Protein AF-A0A0F9PMV6-F1 (afdb_monomer)

Organism: NCBI:txid412755

Secondary structure (DSSP, 8-state):
-PPPPTT-EEEE----STTS-GGGTT-EEEEEEEES-SSSS-BTTTB-EEEEE-TTS-EEEE-GGGEE-

Nearest PDB structures (foldseek):
  3jbp-assembly1_F  TM=8.117E-01  e=8.427E-03  Plasmodium falciparum 3D7
  8s8h-assembly1_E  TM=7.600E-01  e=1.071E-02  Kluyveromyces lactis NRRL Y-1140
  8bsi-assembly1_SE  TM=7.468E-01  e=2.072E-02  Giardia duodenalis
  8ovj-assembly1_SE  TM=7.531E-01  e=6.873E-02  Leishmania major strain Friedlin
  8b2l-assembly1_A1  TM=7.799E-01  e=1.252E-01  Nicotiana tabacum

Structure (mmCIF, N/CA/C/O backbone):
data_AF-A0A0F9PMV6-F1
#
_entry.id   AF-A0A0F9PMV6-F1
#
loop_
_atom_site.group_PDB
_atom_site.id
_atom_site.type_symbol
_atom_site.label_atom_id
_atom_site.label_alt_id
_atom_site.label_comp_id
_atom_site.label_asym_id
_atom_site.label_entity_id
_atom_si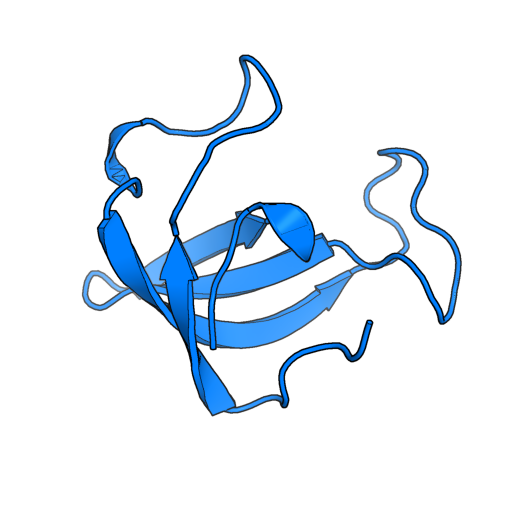te.label_seq_id
_atom_site.pdbx_PDB_ins_code
_atom_site.Cartn_x
_atom_site.Cartn_y
_atom_site.Cartn_z
_atom_site.occupancy
_atom_site.B_iso_or_equiv
_atom_site.auth_seq_id
_atom_site.auth_comp_id
_atom_site.auth_asym_id
_atom_site.auth_atom_id
_atom_site.pdbx_PDB_model_num
ATOM 1 N N . MET A 1 1 ? 15.621 -1.813 2.757 1.00 62.44 1 MET A N 1
ATOM 2 C CA . MET A 1 1 ? 14.426 -2.082 3.591 1.00 62.44 1 MET A CA 1
ATOM 3 C C . MET A 1 1 ? 13.650 -3.214 2.940 1.00 62.44 1 MET A C 1
ATOM 5 O O . MET A 1 1 ? 13.748 -3.347 1.729 1.00 62.44 1 MET A O 1
ATOM 9 N N . SER A 1 2 ? 12.961 -4.053 3.712 1.00 84.50 2 SER A N 1
ATOM 10 C CA . SER A 1 2 ? 12.116 -5.127 3.166 1.00 84.50 2 SER A CA 1
ATOM 11 C C . SER A 1 2 ? 10.802 -4.576 2.591 1.00 84.50 2 SER A C 1
ATOM 13 O O . SER A 1 2 ? 10.437 -3.432 2.866 1.00 84.50 2 SER A O 1
ATOM 15 N N . LEU A 1 3 ? 10.083 -5.391 1.820 1.00 90.00 3 LEU A N 1
ATOM 16 C CA . LEU A 1 3 ? 8.671 -5.177 1.491 1.00 90.00 3 LEU A CA 1
ATOM 17 C C . LEU A 1 3 ? 7.788 -5.910 2.519 1.00 90.00 3 LEU A C 1
ATOM 19 O O . LEU A 1 3 ? 8.235 -6.917 3.084 1.00 90.00 3 LEU A O 1
ATOM 23 N N . PRO A 1 4 ? 6.549 -5.447 2.773 1.00 92.38 4 PRO A N 1
ATOM 24 C CA . PRO A 1 4 ? 5.587 -6.224 3.548 1.00 92.38 4 PRO A CA 1
ATOM 25 C C . PRO A 1 4 ? 5.240 -7.530 2.821 1.00 92.38 4 PRO A C 1
ATOM 27 O O . PRO A 1 4 ? 5.560 -7.725 1.652 1.00 92.38 4 PRO A O 1
ATOM 30 N N . LYS A 1 5 ? 4.567 -8.454 3.501 1.00 95.00 5 LYS A N 1
ATOM 31 C CA . LYS A 1 5 ? 4.075 -9.696 2.886 1.00 95.00 5 LYS A CA 1
ATOM 32 C C . LYS A 1 5 ? 2.633 -9.536 2.415 1.00 95.00 5 LYS A C 1
ATOM 34 O O . LYS A 1 5 ? 1.843 -8.832 3.036 1.00 95.00 5 LYS A O 1
ATOM 39 N N . ILE A 1 6 ? 2.248 -10.278 1.377 1.00 95.81 6 ILE A N 1
ATOM 40 C CA . ILE A 1 6 ? 0.831 -10.430 1.016 1.00 95.81 6 ILE A CA 1
ATOM 41 C C . ILE A 1 6 ? 0.058 -10.969 2.232 1.00 95.81 6 ILE A C 1
ATOM 43 O O . ILE A 1 6 ? 0.527 -11.882 2.914 1.00 95.81 6 ILE A O 1
ATOM 47 N N . LYS A 1 7 ? -1.128 -10.406 2.492 1.00 96.56 7 LYS A N 1
ATOM 48 C CA . LYS A 1 7 ? -1.973 -10.600 3.688 1.00 96.56 7 LYS A CA 1
ATOM 49 C C . LYS A 1 7 ? -1.451 -9.974 4.989 1.00 96.56 7 LYS A C 1
ATOM 51 O O . LYS A 1 7 ? -2.095 -10.144 6.022 1.00 96.56 7 LYS A O 1
ATOM 56 N N . GLN A 1 8 ? -0.332 -9.249 4.975 1.00 97.38 8 GLN A N 1
ATOM 57 C CA . GLN A 1 8 ? 0.115 -8.483 6.140 1.00 97.38 8 GLN A CA 1
ATOM 58 C C . GLN A 1 8 ? -0.749 -7.231 6.329 1.00 97.38 8 GLN A C 1
ATOM 60 O O . GLN A 1 8 ? -1.175 -6.611 5.353 1.00 97.38 8 GLN A O 1
ATOM 65 N N . ILE A 1 9 ? -0.995 -6.865 7.589 1.00 97.00 9 ILE A N 1
ATOM 66 C CA . ILE A 1 9 ? -1.633 -5.596 7.942 1.00 97.00 9 ILE A CA 1
ATOM 67 C C . ILE A 1 9 ? -0.563 -4.512 7.964 1.00 97.00 9 ILE A C 1
ATOM 69 O O . ILE A 1 9 ? 0.473 -4.680 8.603 1.00 97.00 9 ILE A O 1
ATOM 73 N N . VAL A 1 10 ? -0.841 -3.400 7.296 1.00 96.88 10 VAL A N 1
ATOM 74 C CA . VAL A 1 10 ? 0.030 -2.225 7.245 1.00 96.88 10 VAL A CA 1
ATOM 75 C C . VAL A 1 10 ? -0.766 -0.981 7.615 1.00 96.88 10 VAL A C 1
ATOM 77 O O . VAL A 1 10 ? -1.998 -0.975 7.530 1.00 96.88 10 VAL A O 1
ATOM 80 N N . LYS A 1 11 ? -0.080 0.075 8.046 1.00 96.50 11 LYS A N 1
ATOM 81 C CA . LYS A 1 11 ? -0.675 1.382 8.343 1.00 96.50 11 LYS A CA 1
ATOM 82 C C . LYS A 1 11 ? -0.087 2.441 7.424 1.00 96.50 11 LYS A C 1
ATOM 84 O O . LYS A 1 11 ? 1.131 2.519 7.321 1.00 96.50 11 LYS A O 1
ATOM 89 N N . VAL A 1 12 ? -0.934 3.283 6.838 1.00 94.38 12 VAL A N 1
ATOM 90 C CA . VAL A 1 12 ? -0.488 4.458 6.075 1.00 94.38 12 VAL A CA 1
ATOM 91 C C . VAL A 1 12 ? 0.025 5.509 7.059 1.00 94.38 12 VAL A C 1
ATOM 93 O O . VAL A 1 12 ? -0.708 5.947 7.950 1.00 94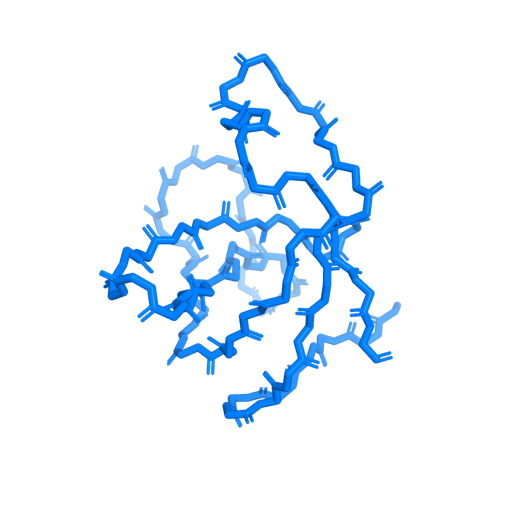.38 12 VAL A O 1
ATOM 96 N N . VAL A 1 13 ? 1.298 5.878 6.945 1.00 94.62 13 VAL A N 1
ATOM 97 C CA . VAL A 1 13 ? 1.993 6.784 7.877 1.00 94.62 13 VAL A CA 1
ATOM 98 C C . VAL A 1 13 ? 2.384 8.115 7.251 1.00 94.62 13 VAL A C 1
ATOM 100 O O . VAL A 1 13 ? 2.583 9.081 7.986 1.00 94.62 13 VAL A O 1
ATOM 103 N N . LYS A 1 14 ? 2.466 8.187 5.923 1.00 90.62 14 LYS A N 1
ATOM 104 C CA . LYS A 1 14 ? 2.670 9.430 5.175 1.00 90.62 14 LYS A CA 1
ATOM 105 C C . LYS A 1 14 ? 2.113 9.295 3.760 1.00 90.62 14 LYS A C 1
ATOM 107 O O . LYS A 1 14 ? 1.834 8.186 3.321 1.00 90.62 14 LYS A O 1
ATOM 112 N N . LEU A 1 15 ? 2.013 10.423 3.070 1.00 84.50 15 LEU A N 1
ATOM 113 C CA . LEU A 1 15 ? 1.711 10.523 1.646 1.00 84.50 15 LEU A CA 1
ATOM 114 C C . LEU A 1 15 ? 2.867 11.302 1.018 1.00 84.50 15 LEU A C 1
ATOM 116 O O . LEU A 1 15 ? 3.261 12.344 1.548 1.00 84.50 15 LEU A O 1
ATOM 120 N N . SER A 1 16 ? 3.500 10.735 -0.003 1.00 74.00 16 SER A N 1
ATOM 121 C CA . SER A 1 16 ? 4.732 11.265 -0.595 1.00 74.00 16 SER A CA 1
ATOM 122 C C . SER A 1 16 ? 4.458 12.191 -1.778 1.00 74.00 16 SER A C 1
ATOM 124 O O . SER A 1 16 ? 5.363 12.924 -2.172 1.00 74.00 16 SER A O 1
ATOM 126 N N . ASP A 1 17 ? 3.232 12.199 -2.303 1.00 69.38 17 ASP A N 1
ATOM 127 C CA . ASP A 1 17 ? 2.803 13.070 -3.391 1.00 69.38 17 ASP A CA 1
ATOM 128 C C . ASP A 1 17 ? 1.413 13.686 -3.154 1.00 69.38 17 ASP A C 1
ATOM 130 O O . ASP A 1 17 ? 0.704 13.381 -2.194 1.00 69.38 17 ASP A O 1
ATOM 134 N N . GLU A 1 18 ? 1.056 14.603 -4.049 1.00 63.06 18 GLU A N 1
ATOM 135 C CA . GLU A 1 18 ? -0.215 15.331 -4.087 1.00 63.06 18 GLU A CA 1
ATOM 136 C C . GLU A 1 18 ? -1.399 14.500 -4.618 1.00 63.06 18 GLU A C 1
ATOM 138 O O . GLU A 1 18 ? -2.532 14.981 -4.616 1.00 63.06 18 GLU A O 1
ATOM 143 N N . THR A 1 19 ? -1.158 13.256 -5.050 1.00 67.44 19 THR A N 1
ATOM 144 C CA . THR A 1 19 ? -2.197 12.323 -5.516 1.00 67.44 19 THR A CA 1
ATOM 145 C C . THR A 1 19 ? -2.689 11.385 -4.416 1.00 67.44 19 THR A C 1
ATOM 147 O O . THR A 1 19 ? -3.789 10.844 -4.523 1.00 67.44 19 THR A O 1
ATOM 150 N N . GLY A 1 20 ? -1.925 11.249 -3.327 1.00 71.12 20 GLY A N 1
ATOM 151 C CA . GLY A 1 20 ? -2.317 10.483 -2.153 1.00 71.12 20 GLY A CA 1
ATOM 152 C C . GLY A 1 20 ? -3.619 10.992 -1.527 1.00 71.12 20 GLY A C 1
ATOM 153 O O . GLY A 1 20 ? -3.728 12.144 -1.105 1.00 71.12 20 GLY A O 1
ATOM 154 N N . GLU A 1 21 ? -4.618 10.116 -1.409 1.00 77.75 21 GLU A N 1
ATOM 155 C CA . GLU A 1 21 ? -5.883 10.469 -0.766 1.00 77.75 21 GLU A CA 1
ATOM 156 C C . GLU A 1 21 ? -5.686 10.558 0.765 1.00 77.75 21 GLU A C 1
ATOM 158 O O . GLU A 1 21 ? -5.577 9.545 1.464 1.00 77.75 21 GLU A O 1
ATOM 163 N N . GLU A 1 22 ? -5.694 11.785 1.310 1.00 81.31 22 GLU A N 1
ATOM 164 C CA . GLU A 1 22 ? -5.540 12.080 2.753 1.00 81.31 22 GLU A CA 1
ATOM 165 C C . GLU A 1 22 ? -6.473 11.262 3.656 1.00 81.31 22 GLU A C 1
ATOM 167 O O . GLU A 1 22 ? -6.162 10.999 4.820 1.00 81.31 22 GLU A O 1
ATOM 172 N N . SER A 1 23 ? -7.604 10.804 3.114 1.00 84.75 23 SER A N 1
ATOM 173 C CA . SER A 1 23 ? -8.583 9.995 3.835 1.00 84.75 23 SER A CA 1
ATOM 174 C C . SER A 1 23 ? -8.023 8.649 4.317 1.00 84.75 23 SER A C 1
ATOM 176 O O . SER A 1 23 ? -8.606 8.052 5.230 1.00 84.75 23 SER A O 1
ATOM 178 N N . PHE A 1 24 ? -6.914 8.160 3.751 1.00 87.50 24 PHE A N 1
ATOM 179 C CA . PHE A 1 24 ? -6.263 6.919 4.177 1.00 87.50 24 PHE A CA 1
ATOM 180 C C . PHE A 1 24 ? -5.164 7.117 5.216 1.00 87.50 24 PHE A C 1
ATOM 182 O O . PHE A 1 24 ? -4.762 6.139 5.851 1.00 87.50 24 PHE A O 1
ATOM 189 N N . LEU A 1 25 ? -4.712 8.350 5.461 1.00 91.31 25 LEU A N 1
ATOM 190 C CA . LEU A 1 25 ? -3.643 8.607 6.417 1.00 91.31 25 LEU A CA 1
ATOM 191 C C . LEU A 1 25 ? -4.043 8.132 7.822 1.00 91.31 25 LEU A C 1
A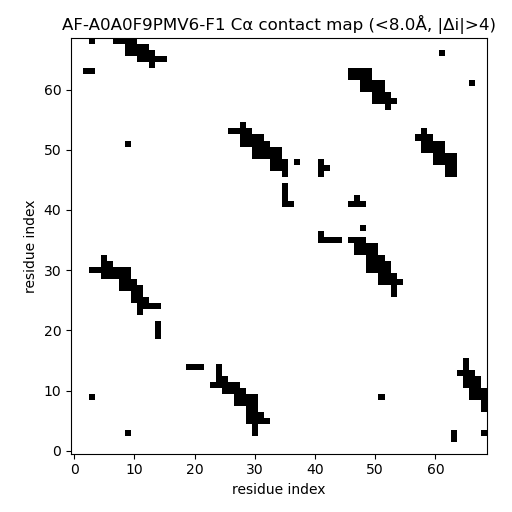TOM 193 O O . LEU A 1 25 ? -5.102 8.462 8.355 1.00 91.31 25 LEU A O 1
ATOM 197 N N . GLY A 1 26 ? -3.190 7.310 8.429 1.00 93.06 26 GLY A N 1
ATOM 198 C CA . GLY A 1 26 ? -3.440 6.706 9.732 1.00 93.06 26 GLY A CA 1
ATOM 199 C C . GLY A 1 26 ? -4.367 5.487 9.718 1.00 93.06 26 GLY A C 1
ATOM 200 O O . GLY A 1 26 ? -4.497 4.842 10.763 1.00 93.06 26 GLY A O 1
ATOM 201 N N . LYS A 1 27 ? -4.973 5.124 8.579 1.00 95.31 27 LYS A N 1
ATOM 202 C CA . LYS A 1 27 ? -5.767 3.896 8.454 1.00 95.31 27 LYS A CA 1
ATOM 203 C C . LYS A 1 27 ? -4.873 2.676 8.269 1.00 95.31 27 LYS A C 1
ATOM 205 O O . LYS A 1 27 ? -3.767 2.750 7.731 1.00 95.31 27 LYS A O 1
ATOM 210 N N . SER A 1 28 ? -5.396 1.538 8.709 1.00 96.94 28 SER A N 1
ATOM 211 C CA . SER A 1 28 ? -4.795 0.230 8.480 1.00 96.94 28 SER A CA 1
ATOM 212 C C . SER A 1 28 ? -5.554 -0.543 7.412 1.00 96.94 28 SER A C 1
ATOM 214 O O . SER A 1 28 ? -6.784 -0.493 7.349 1.00 96.94 28 SER A O 1
ATOM 216 N N . GLY A 1 29 ? -4.810 -1.286 6.604 1.00 96.69 29 GLY A N 1
ATOM 217 C CA . GLY A 1 29 ? -5.342 -2.145 5.557 1.00 96.69 29 GLY A CA 1
ATOM 218 C C . GLY A 1 29 ? -4.476 -3.385 5.368 1.00 96.69 29 GLY A C 1
ATOM 219 O O . GLY A 1 29 ? -3.457 -3.559 6.034 1.00 96.69 29 GLY A O 1
ATOM 220 N N . THR A 1 30 ? -4.914 -4.277 4.487 1.00 98.19 30 THR A N 1
ATOM 221 C CA . THR A 1 30 ? -4.245 -5.553 4.208 1.00 98.19 30 THR A CA 1
ATOM 222 C C . THR A 1 30 ? -3.583 -5.515 2.841 1.00 98.19 30 THR A C 1
ATOM 224 O O . THR A 1 30 ? -4.244 -5.182 1.860 1.00 98.19 30 THR A O 1
ATOM 227 N N . VAL A 1 31 ? -2.314 -5.911 2.755 1.00 97.62 31 VAL A N 1
ATOM 228 C CA . VAL A 1 31 ? -1.603 -6.017 1.471 1.00 97.62 31 VAL A CA 1
ATOM 229 C C . VAL A 1 31 ? -2.199 -7.142 0.634 1.00 97.62 31 VAL A C 1
ATOM 231 O O . VAL A 1 31 ? -2.316 -8.278 1.106 1.00 97.62 31 VAL A O 1
ATOM 234 N N . ILE A 1 32 ? -2.541 -6.844 -0.615 1.00 97.75 32 ILE A N 1
ATOM 235 C CA . ILE A 1 32 ? -3.174 -7.800 -1.530 1.00 97.75 32 ILE A CA 1
ATOM 236 C C . ILE A 1 32 ? -2.376 -8.055 -2.813 1.00 97.75 32 ILE A C 1
ATOM 238 O O . ILE A 1 32 ? -2.470 -9.168 -3.329 1.00 97.75 32 ILE A O 1
ATOM 242 N N . TYR A 1 33 ? -1.570 -7.103 -3.293 1.00 96.38 33 TYR A N 1
ATOM 243 C CA . TYR A 1 33 ? -0.691 -7.282 -4.458 1.00 96.38 33 TYR A CA 1
ATOM 244 C C . TYR A 1 33 ? 0.478 -6.282 -4.468 1.00 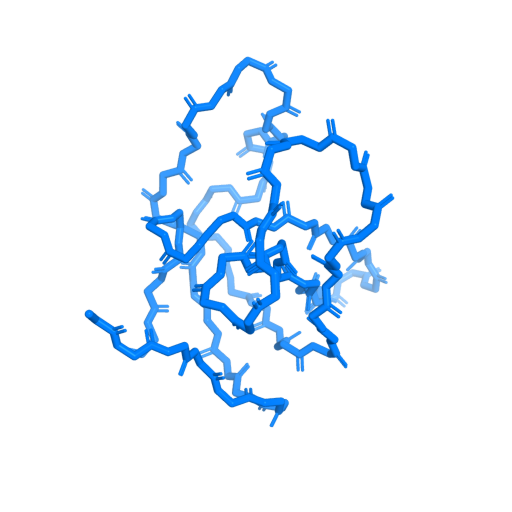96.38 33 TYR A C 1
ATOM 246 O O . TYR A 1 33 ? 0.517 -5.349 -3.665 1.00 96.38 33 TYR A O 1
ATOM 254 N N . PHE A 1 34 ? 1.409 -6.504 -5.398 1.00 94.56 34 PHE A N 1
ATOM 255 C CA . PHE A 1 34 ? 2.478 -5.580 -5.776 1.00 94.56 34 PHE A CA 1
ATOM 256 C C . PHE A 1 34 ? 2.335 -5.255 -7.260 1.00 94.56 34 PHE A C 1
ATOM 258 O O . PHE A 1 34 ? 2.238 -6.188 -8.059 1.00 94.56 34 PHE A O 1
ATOM 265 N N . ASP A 1 35 ? 2.311 -3.971 -7.605 1.00 92.31 35 ASP A N 1
ATOM 266 C CA . ASP A 1 35 ? 2.249 -3.498 -8.988 1.00 92.31 35 ASP A CA 1
ATOM 267 C C . ASP A 1 35 ? 3.570 -2.829 -9.398 1.00 92.31 35 ASP A C 1
ATOM 269 O O . ASP A 1 35 ? 4.092 -1.952 -8.704 1.00 92.31 35 ASP A O 1
ATOM 273 N N . TYR A 1 36 ? 4.107 -3.266 -10.534 1.00 89.62 36 TYR A N 1
ATOM 274 C CA . TYR A 1 36 ? 5.356 -2.795 -11.129 1.00 89.62 36 TYR A CA 1
ATOM 275 C C . TYR A 1 36 ? 5.147 -2.069 -12.466 1.00 89.62 36 TYR A C 1
ATOM 277 O O . TYR A 1 36 ? 6.108 -1.522 -13.000 1.00 89.62 36 TYR A O 1
ATOM 285 N N . ASP A 1 37 ? 3.922 -2.052 -13.000 1.00 85.44 37 ASP A N 1
ATOM 286 C CA . ASP A 1 37 ? 3.620 -1.602 -14.362 1.00 85.44 37 ASP A CA 1
ATOM 287 C C . ASP A 1 37 ? 2.726 -0.344 -14.395 1.00 85.44 37 ASP A C 1
ATOM 289 O O . ASP A 1 37 ? 2.264 0.056 -15.466 1.00 85.44 37 ASP A O 1
ATOM 293 N N . CYS A 1 38 ? 2.502 0.331 -13.258 1.00 77.19 38 CYS A N 1
ATOM 294 C CA . CYS A 1 38 ? 1.616 1.508 -13.203 1.00 77.19 38 CYS A CA 1
ATOM 295 C C . CYS A 1 38 ? 2.241 2.810 -13.756 1.00 77.19 38 CYS A C 1
ATOM 297 O O . CYS A 1 38 ? 1.554 3.817 -13.919 1.00 77.19 38 CYS A O 1
ATOM 299 N N . GLY A 1 39 ? 3.526 2.785 -14.133 1.00 79.00 39 GLY A N 1
ATOM 300 C CA . GLY A 1 39 ? 4.194 3.882 -14.843 1.00 79.00 39 GLY A CA 1
ATOM 301 C C . GLY A 1 39 ? 4.761 4.986 -13.945 1.00 79.00 39 GLY A C 1
ATOM 302 O O . GLY A 1 39 ? 5.179 6.025 -14.454 1.00 79.00 39 GLY A O 1
ATOM 303 N N . CYS A 1 40 ? 4.844 4.757 -12.634 1.00 77.62 40 CYS A N 1
ATOM 304 C CA . CYS A 1 40 ? 5.288 5.744 -11.642 1.00 77.62 40 CYS A CA 1
ATOM 305 C C . CYS A 1 40 ? 6.781 5.630 -11.279 1.00 77.62 40 CYS A C 1
ATOM 307 O O . CYS A 1 40 ? 7.200 6.035 -10.199 1.00 77.62 40 CYS A O 1
ATOM 309 N N . GLY A 1 41 ? 7.605 5.069 -12.170 1.00 80.00 41 GLY A N 1
ATOM 310 C CA . GLY A 1 41 ? 9.034 4.849 -11.907 1.00 80.00 41 GLY A CA 1
ATOM 311 C C . GLY A 1 41 ? 9.337 3.596 -11.079 1.00 80.00 41 GLY A C 1
ATOM 312 O O . GLY A 1 41 ? 10.435 3.475 -10.540 1.00 80.00 41 GLY A O 1
ATOM 313 N N . GLN A 1 42 ? 8.385 2.662 -10.995 1.00 86.06 42 GLN A N 1
ATOM 314 C CA . GLN A 1 42 ? 8.590 1.350 -10.380 1.00 86.06 42 GLN A CA 1
ATOM 315 C C . GLN A 1 42 ? 9.717 0.569 -11.065 1.00 86.06 42 GLN A C 1
ATOM 317 O O . GLN A 1 42 ? 9.997 0.743 -12.252 1.00 86.06 42 GLN A O 1
ATOM 322 N N . SER A 1 43 ? 10.360 -0.325 -10.317 1.00 83.75 43 SER A N 1
ATOM 323 C CA . SER A 1 43 ? 11.403 -1.212 -10.836 1.00 83.75 43 SER A CA 1
ATOM 324 C C . SER A 1 43 ? 11.270 -2.597 -10.227 1.00 83.75 43 SER A C 1
ATOM 326 O O . SER A 1 43 ? 11.316 -2.763 -9.009 1.00 83.75 43 SER A O 1
ATOM 328 N N . TYR A 1 44 ? 11.104 -3.613 -11.074 1.00 81.38 44 TYR A N 1
ATOM 329 C CA . TYR A 1 44 ? 11.060 -4.994 -10.608 1.00 81.38 44 TYR A CA 1
ATOM 330 C C . TYR A 1 44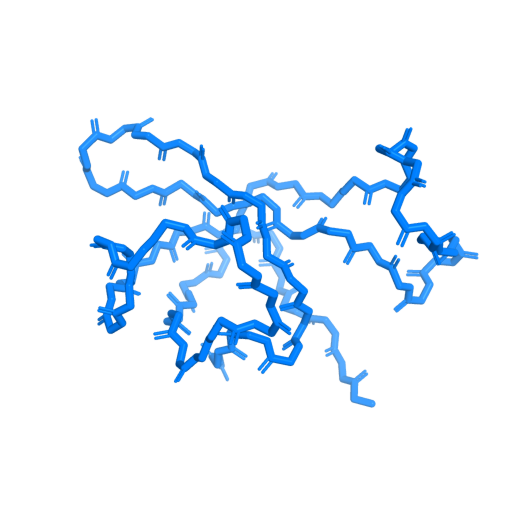 ? 12.459 -5.479 -10.190 1.00 81.38 44 TYR A C 1
ATOM 332 O O . TYR A 1 44 ? 13.408 -5.292 -10.955 1.00 81.38 44 TYR A O 1
ATOM 340 N N . PRO A 1 45 ? 12.604 -6.183 -9.051 1.00 81.88 45 PRO A N 1
ATOM 341 C CA . PRO A 1 45 ? 11.575 -6.521 -8.057 1.00 81.88 45 PRO A CA 1
ATOM 342 C C . PRO A 1 45 ? 11.486 -5.530 -6.882 1.00 81.88 45 PRO A C 1
ATOM 344 O O . PRO A 1 45 ? 10.657 -5.720 -5.989 1.00 81.88 45 PRO A O 1
ATOM 347 N N . ASP A 1 46 ? 12.348 -4.518 -6.851 1.00 84.06 46 ASP A N 1
ATOM 348 C CA . ASP A 1 46 ? 12.709 -3.793 -5.630 1.00 84.06 46 ASP A CA 1
ATOM 349 C C . ASP A 1 46 ? 11.759 -2.645 -5.252 1.00 84.06 46 ASP A C 1
ATOM 351 O O . ASP A 1 46 ? 11.632 -2.324 -4.065 1.00 84.06 46 ASP A O 1
ATOM 355 N N . ASP A 1 47 ? 11.064 -2.063 -6.233 1.00 86.19 47 ASP A N 1
ATOM 356 C CA . ASP A 1 47 ? 10.258 -0.849 -6.065 1.00 86.19 47 ASP A CA 1
ATOM 357 C C . ASP A 1 47 ? 8.843 -0.992 -6.664 1.00 86.19 47 ASP A C 1
ATOM 359 O O . ASP A 1 47 ? 8.534 -0.347 -7.668 1.00 86.19 47 ASP A O 1
ATOM 363 N N . PRO A 1 48 ? 7.974 -1.848 -6.089 1.00 92.69 48 PRO A N 1
ATOM 364 C CA . PRO A 1 48 ? 6.560 -1.888 -6.444 1.00 92.69 48 PRO A CA 1
ATOM 365 C C . PRO A 1 48 ? 5.740 -0.801 -5.745 1.00 92.69 48 PRO A C 1
ATOM 367 O O . PRO A 1 48 ? 6.046 -0.389 -4.623 1.00 92.69 48 PRO A O 1
ATOM 370 N N . MET A 1 49 ? 4.597 -0.491 -6.347 1.00 93.38 49 MET A N 1
ATOM 371 C CA . MET A 1 49 ? 3.439 0.044 -5.639 1.00 93.38 49 MET A CA 1
ATOM 372 C C . MET A 1 49 ? 2.723 -1.088 -4.895 1.00 93.38 49 MET A C 1
ATOM 374 O O . MET A 1 49 ? 2.587 -2.208 -5.393 1.00 93.38 49 MET A O 1
ATOM 378 N N . ILE A 1 50 ? 2.291 -0.824 -3.668 1.00 9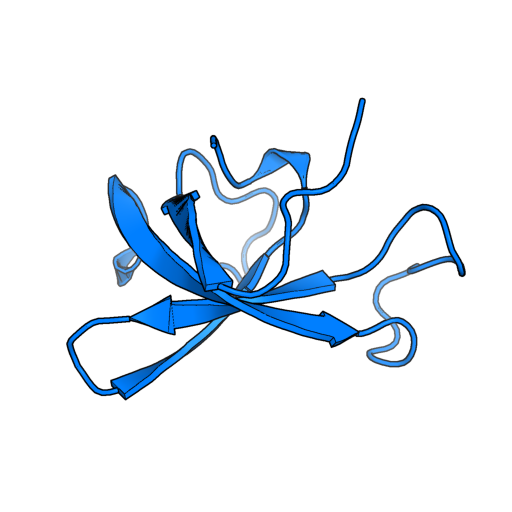5.00 50 ILE A N 1
ATOM 379 C CA . ILE A 1 50 ? 1.755 -1.833 -2.755 1.00 95.00 50 ILE A CA 1
ATOM 380 C C . ILE A 1 50 ? 0.248 -1.639 -2.650 1.00 95.00 50 ILE A C 1
ATOM 382 O O . ILE A 1 50 ? -0.214 -0.691 -2.020 1.00 95.00 50 ILE A O 1
ATOM 386 N N . GLY A 1 51 ? -0.516 -2.567 -3.225 1.00 95.88 51 GLY A N 1
ATOM 387 C CA . GLY A 1 51 ? -1.973 -2.551 -3.162 1.00 95.88 51 GLY A CA 1
ATOM 388 C C . GLY A 1 51 ? -2.476 -2.943 -1.774 1.00 95.88 51 GLY A C 1
ATOM 389 O O . GLY A 1 51 ? -2.281 -4.080 -1.326 1.00 95.88 51 GLY A O 1
ATOM 390 N N . VAL A 1 52 ? -3.159 -2.022 -1.099 1.00 96.88 52 VAL A N 1
ATOM 391 C CA . VAL A 1 52 ? -3.695 -2.173 0.256 1.00 96.88 52 VAL A CA 1
ATOM 392 C C . VAL A 1 52 ? -5.218 -2.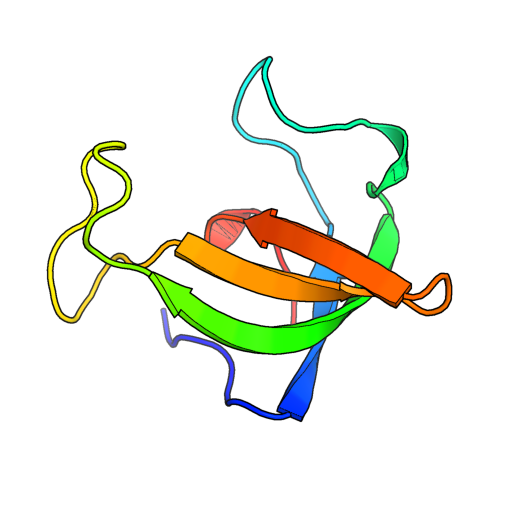108 0.225 1.00 96.88 52 VAL A C 1
ATOM 394 O O . VAL A 1 52 ? -5.811 -1.120 -0.195 1.00 96.88 52 VAL A O 1
ATOM 397 N N . LYS A 1 53 ? -5.874 -3.161 0.723 1.00 97.50 53 LYS A N 1
ATOM 398 C CA . LYS A 1 53 ? -7.331 -3.214 0.884 1.00 97.50 53 LYS A CA 1
ATOM 399 C C . LYS A 1 53 ? -7.752 -2.744 2.275 1.00 97.50 53 LYS A C 1
ATOM 401 O O . LYS A 1 53 ? -7.307 -3.307 3.279 1.00 97.50 53 LYS A O 1
ATOM 406 N N . PHE A 1 54 ? -8.665 -1.782 2.334 1.00 95.56 54 PHE A N 1
ATOM 407 C CA . PHE A 1 54 ? -9.219 -1.235 3.572 1.00 95.56 54 PHE A CA 1
ATOM 408 C C . PHE A 1 54 ? -10.555 -1.887 3.956 1.00 95.56 54 PHE A C 1
ATOM 410 O O . PHE A 1 54 ? -11.149 -2.660 3.201 1.00 95.56 54 PHE A O 1
ATOM 417 N N . ALA A 1 55 ? -11.020 -1.597 5.176 1.00 93.50 55 ALA A N 1
ATOM 418 C CA . ALA A 1 55 ? -12.226 -2.194 5.754 1.00 93.50 55 ALA A CA 1
ATOM 419 C C . ALA A 1 55 ? -13.519 -1.850 4.990 1.00 93.50 55 ALA A C 1
ATOM 421 O O . ALA A 1 55 ? -14.458 -2.641 4.998 1.00 93.50 55 ALA A O 1
ATOM 422 N N . ASP A 1 56 ? -13.555 -0.703 4.309 1.00 93.25 56 ASP A N 1
ATOM 423 C CA . ASP A 1 56 ? -14.657 -0.285 3.431 1.00 93.25 56 ASP A CA 1
ATOM 424 C C . ASP A 1 56 ? -14.632 -0.983 2.058 1.00 93.25 56 ASP A C 1
ATOM 426 O O . ASP A 1 56 ? -15.505 -0.759 1.223 1.00 93.25 56 ASP A O 1
ATOM 430 N N . GLY A 1 57 ? -13.647 -1.855 1.826 1.00 93.75 57 GLY A N 1
ATOM 431 C CA . GLY A 1 57 ? -13.470 -2.592 0.585 1.00 93.75 57 GLY A CA 1
ATOM 432 C C . GLY A 1 57 ? -12.721 -1.822 -0.499 1.00 93.75 57 GLY A C 1
ATOM 433 O O . GLY A 1 57 ? -12.406 -2.440 -1.517 1.00 93.75 57 GLY A O 1
ATOM 434 N N . LYS A 1 58 ? -12.395 -0.539 -0.282 1.00 94.88 58 LYS A N 1
ATOM 435 C CA . LYS A 1 58 ? -11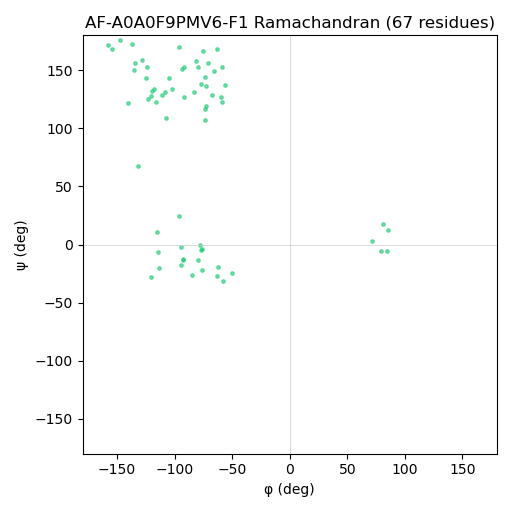.544 0.223 -1.196 1.00 94.88 58 LYS A CA 1
ATOM 436 C C . LYS A 1 58 ? -10.136 -0.358 -1.214 1.00 94.88 58 LYS A C 1
ATOM 438 O O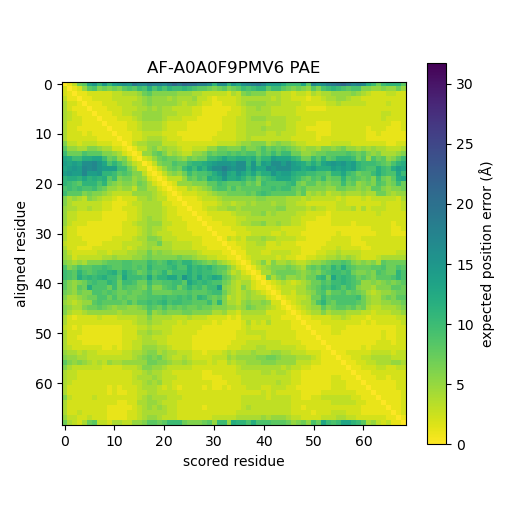 . LYS A 1 58 ? -9.656 -0.916 -0.222 1.00 94.88 58 LYS A O 1
ATOM 443 N N . ILE A 1 59 ? -9.493 -0.225 -2.362 1.00 94.88 59 ILE A N 1
ATOM 444 C CA . ILE A 1 59 ? -8.103 -0.597 -2.573 1.00 94.88 59 ILE A CA 1
ATOM 445 C C . ILE A 1 59 ? -7.385 0.675 -2.975 1.00 94.88 59 ILE A C 1
ATOM 447 O O . ILE A 1 59 ? -7.888 1.375 -3.850 1.00 94.88 59 ILE A O 1
ATOM 451 N N . GLU A 1 60 ? -6.248 0.934 -2.341 1.00 94.12 60 GLU A N 1
ATOM 452 C CA . GLU A 1 60 ? -5.321 1.949 -2.820 1.00 94.12 60 GLU A CA 1
ATOM 453 C C . GLU A 1 60 ? -3.878 1.476 -2.825 1.00 94.12 60 GLU A C 1
ATOM 455 O O . GLU A 1 60 ? -3.511 0.551 -2.094 1.00 94.12 60 GLU A O 1
ATOM 460 N N . GLU A 1 61 ? -3.083 2.116 -3.670 1.00 93.50 61 GLU A N 1
ATOM 461 C CA . GLU A 1 61 ? -1.682 1.798 -3.900 1.00 93.50 61 GLU A CA 1
ATOM 462 C C . GLU A 1 61 ? -0.758 2.784 -3.184 1.00 93.50 61 GLU A C 1
ATOM 464 O O . GLU A 1 61 ? -0.935 3.995 -3.263 1.00 93.50 61 GLU A O 1
ATOM 469 N N . PHE A 1 62 ? 0.256 2.258 -2.494 1.00 92.75 62 PHE A N 1
ATOM 470 C CA . PHE A 1 62 ? 1.209 3.067 -1.731 1.00 92.75 62 PHE A CA 1
ATOM 471 C C . PHE A 1 62 ? 2.648 2.617 -1.959 1.00 92.75 62 PHE A C 1
ATOM 473 O O . PHE A 1 62 ? 2.924 1.427 -2.132 1.00 92.75 62 PHE A O 1
ATOM 480 N N . TRP A 1 63 ? 3.587 3.549 -1.854 1.00 92.69 63 TRP A N 1
ATOM 481 C CA . TRP A 1 63 ? 5.010 3.236 -1.792 1.00 92.69 63 TRP A CA 1
ATOM 482 C C . TRP A 1 63 ? 5.387 2.581 -0.458 1.00 92.69 63 TRP A C 1
ATOM 484 O O . TRP A 1 63 ? 4.749 2.786 0.579 1.00 92.69 63 TRP A O 1
ATOM 494 N N . LYS A 1 64 ? 6.487 1.819 -0.440 1.00 91.88 64 LYS A N 1
ATOM 495 C CA . LYS A 1 64 ? 6.980 1.150 0.781 1.00 91.88 64 LYS A CA 1
ATOM 496 C C . LYS A 1 64 ? 7.276 2.127 1.921 1.00 91.88 64 LYS A C 1
ATOM 498 O O . LYS A 1 64 ? 7.127 1.763 3.082 1.00 91.88 64 LYS A O 1
ATOM 503 N N . GLU A 1 65 ? 7.684 3.354 1.612 1.00 92.00 65 GLU A N 1
ATOM 504 C CA . GLU A 1 65 ? 7.969 4.391 2.600 1.00 92.00 65 GLU A CA 1
ATOM 505 C C . GLU A 1 65 ? 6.692 5.008 3.186 1.00 92.00 65 GLU A C 1
ATOM 507 O O . GLU A 1 65 ? 6.745 5.603 4.262 1.00 92.00 65 GLU A O 1
ATOM 512 N N . GLU A 1 66 ? 5.560 4.915 2.488 1.00 92.44 66 GLU A N 1
ATOM 513 C CA . GLU A 1 66 ? 4.269 5.486 2.901 1.00 92.44 66 GLU A CA 1
ATOM 514 C C . GLU A 1 66 ? 3.544 4.644 3.938 1.00 92.44 66 GLU A C 1
ATOM 516 O O . GLU A 1 66 ? 2.621 5.124 4.600 1.00 92.44 66 GLU A O 1
ATOM 521 N N . ILE A 1 67 ? 3.997 3.406 4.128 1.00 93.81 67 ILE A N 1
ATOM 522 C CA . ILE A 1 67 ? 3.372 2.433 5.008 1.00 93.81 67 ILE A CA 1
ATOM 523 C C . ILE A 1 67 ? 4.347 1.902 6.062 1.00 93.81 67 ILE A C 1
ATOM 525 O O . ILE A 1 67 ? 5.557 1.838 5.870 1.00 93.81 67 ILE A O 1
ATOM 529 N N . SER A 1 68 ? 3.802 1.491 7.203 1.00 95.25 68 SER A N 1
ATOM 530 C CA . SER A 1 68 ? 4.534 0.854 8.301 1.00 95.25 68 SER A CA 1
ATOM 531 C C . SER A 1 68 ? 3.894 -0.488 8.650 1.00 95.25 68 SER A C 1
ATOM 533 O O . SER A 1 68 ? 2.667 -0.623 8.558 1.00 95.25 68 SER A O 1
ATOM 535 N N . TYR A 1 69 ? 4.717 -1.483 9.000 1.00 87.88 69 TYR A N 1
ATOM 536 C CA . TYR A 1 69 ? 4.310 -2.883 9.119 1.00 87.88 69 TYR A CA 1
ATOM 537 C C . TYR A 1 69 ? 5.193 -3.714 10.054 1.00 87.88 69 TYR A C 1
ATOM 539 O O . TYR A 1 69 ? 6.323 -3.270 10.358 1.00 87.88 69 TYR A O 1
#

Foldseek 3Di:
DDADDQQDKKAFDDDPDPVDDPVRHGFIFGFHDWAQPPPPPRDPPPWTFTWTAHPVRDIDTDTRVRIDD

Radius of gyration: 11.01 Å; Cα contacts (8 Å, |Δi|>4): 125; chains: 1; bounding box: 29×26×25 Å

Solvent-accessible surface area (backbone atoms only — not comparable to full-atom values): 4248 Å² total; per-residue (Å²): 135,87,80,86,53,78,72,35,67,34,30,29,76,51,69,94,55,94,80,55,65,72,90,46,61,71,40,60,26,31,29,73,51,73,45,55,81,86,77,82,78,44,39,86,89,85,39,42,36,36,32,28,38,35,93,90,69,51,69,49,73,39,49,72,86,23,42,47,117

pLDDT: mean 89.14, std 8.71, range [62.44, 98.19]

Sequence (69 aa):
MSLPKIKQIVKVVKLSDETGEESFLGKSGTVIYFDYDCGCGQSYPDDPMIGVKFADGKIEEFWKEEISY

Mean predicted aligned error: 4.26 Å